Protein AF-A0A6A4RFU0-F1 (afdb_monomer_lite)

Sequence (79 aa):
MRRSPVRPSTVAAGGKENALKIWDLEKPETPVFTAKNLRDDWLALRRPHWVRDLAFIPDSDKVVTCTGFHQVSSRPRGQ

Organism: Scophthalmus maximus (NCBI:txid52904)

Foldseek 3Di:
DDADPVQRQWDWDAAWQGFIFIARNVDRPDTQDGDDADQADPVNHRDTWGFDDKDDDPPDQWIWTATPVGDIDIDGVHD

Radius of gyration: 12.99 Å; chains: 1; bounding box: 36×22×30 Å

Structure (mmCIF, N/CA/C/O backbone):
data_AF-A0A6A4RFU0-F1
#
_entry.id   AF-A0A6A4RFU0-F1
#
loop_
_atom_site.group_PDB
_atom_site.id
_atom_site.type_symbol
_atom_site.label_atom_id
_atom_site.label_alt_id
_atom_site.label_comp_id
_atom_site.label_asym_id
_atom_site.label_entity_id
_atom_site.label_seq_id
_atom_site.pdbx_PDB_ins_code
_atom_site.Cartn_x
_atom_site.Cartn_y
_atom_site.Cartn_z
_atom_site.occupancy
_atom_site.B_iso_or_equiv
_atom_site.auth_seq_id
_atom_site.auth_comp_id
_atom_site.auth_asym_id
_atom_site.auth_atom_id
_atom_site.pdbx_PDB_model_num
ATOM 1 N N . MET A 1 1 ? -8.084 5.248 -3.362 1.00 92.12 1 MET A N 1
ATOM 2 C CA . MET A 1 1 ? -8.341 5.035 -1.919 1.00 92.12 1 MET A CA 1
ATOM 3 C C . MET A 1 1 ? -9.592 4.181 -1.790 1.00 92.12 1 MET A C 1
ATOM 5 O O . MET A 1 1 ? -10.502 4.383 -2.585 1.00 92.12 1 MET A O 1
ATOM 9 N N . ARG A 1 2 ? -9.647 3.242 -0.840 1.00 95.88 2 ARG A N 1
ATOM 10 C CA . ARG A 1 2 ? -10.858 2.473 -0.507 1.00 95.88 2 ARG A CA 1
ATOM 11 C C . ARG A 1 2 ? -11.040 2.389 1.004 1.00 95.88 2 ARG A C 1
ATOM 13 O O . ARG A 1 2 ? -10.054 2.346 1.734 1.00 95.88 2 ARG A O 1
ATOM 20 N N . ARG A 1 3 ? -12.292 2.306 1.452 1.00 95.12 3 ARG A N 1
ATOM 21 C CA . ARG A 1 3 ? -12.664 1.993 2.838 1.00 95.12 3 ARG A CA 1
ATOM 22 C C . ARG A 1 3 ? -12.880 0.488 2.984 1.00 95.12 3 ARG A C 1
ATOM 24 O O . ARG A 1 3 ? -13.387 -0.140 2.055 1.00 95.12 3 ARG A O 1
ATOM 31 N N . SER A 1 4 ? -12.495 -0.081 4.121 1.00 93.75 4 SER A N 1
ATOM 32 C CA . SER A 1 4 ? -12.776 -1.486 4.418 1.00 93.75 4 SER A CA 1
ATOM 33 C C . SER A 1 4 ? -14.286 -1.694 4.597 1.00 93.75 4 SER A C 1
ATOM 35 O O . SER A 1 4 ? -14.919 -0.920 5.318 1.00 93.75 4 SER A O 1
ATOM 37 N N . PRO A 1 5 ? -14.882 -2.724 3.969 1.00 91.88 5 PRO A N 1
ATOM 38 C CA . PRO A 1 5 ? -16.302 -3.025 4.139 1.00 91.88 5 PRO A CA 1
ATOM 39 C C . PRO A 1 5 ? -16.619 -3.638 5.513 1.00 91.88 5 PRO A C 1
ATOM 41 O O . PRO A 1 5 ? -17.754 -3.550 5.960 1.00 91.88 5 PRO A O 1
ATOM 44 N N . VAL A 1 6 ? -15.624 -4.230 6.189 1.00 90.56 6 VAL A N 1
ATOM 45 C CA . VAL A 1 6 ? -15.790 -4.909 7.492 1.00 90.56 6 VAL A CA 1
ATOM 46 C C . VAL A 1 6 ? -15.403 -4.004 8.668 1.00 90.56 6 VAL A C 1
ATOM 48 O O . VAL A 1 6 ? -15.928 -4.150 9.765 1.00 90.56 6 VAL A O 1
ATOM 51 N N . ARG A 1 7 ? -14.472 -3.062 8.457 1.00 90.38 7 ARG A N 1
ATOM 52 C CA . ARG A 1 7 ? -13.988 -2.125 9.488 1.00 90.38 7 ARG A CA 1
ATOM 53 C C . ARG A 1 7 ? -14.072 -0.688 8.968 1.00 90.38 7 ARG A C 1
ATOM 55 O O . ARG A 1 7 ? -13.132 -0.245 8.313 1.00 90.38 7 ARG A O 1
ATOM 62 N N . PRO A 1 8 ? -15.169 0.048 9.217 1.00 91.94 8 PRO A N 1
ATOM 63 C CA . PRO A 1 8 ? -15.394 1.364 8.612 1.00 91.94 8 PRO A CA 1
ATOM 64 C C . PRO A 1 8 ? -14.328 2.423 8.931 1.00 91.94 8 PRO A C 1
ATOM 66 O O . PRO A 1 8 ? -14.106 3.308 8.105 1.00 91.94 8 PRO A O 1
ATOM 69 N N . SER A 1 9 ? -13.645 2.321 10.077 1.00 94.88 9 SER A N 1
ATOM 70 C CA . SER A 1 9 ? -12.514 3.186 10.444 1.00 94.88 9 SER A CA 1
ATOM 71 C C . SER A 1 9 ? -11.235 2.871 9.664 1.00 94.88 9 SER A C 1
ATOM 73 O O . SER A 1 9 ? -10.309 3.670 9.653 1.00 94.88 9 SER A O 1
ATOM 75 N N . THR A 1 10 ? -11.156 1.735 8.968 1.00 94.94 10 THR A N 1
ATOM 76 C CA . THR A 1 10 ? -9.965 1.344 8.214 1.00 94.94 10 THR A CA 1
ATOM 77 C C . THR A 1 10 ? -10.045 1.810 6.763 1.00 94.94 10 THR A C 1
ATOM 79 O O . THR A 1 10 ? -10.958 1.437 6.017 1.00 94.94 10 THR A O 1
ATOM 82 N N . VAL A 1 11 ? -9.032 2.551 6.314 1.00 96.44 11 VAL A N 1
ATOM 83 C CA . VAL A 1 11 ? -8.896 2.991 4.917 1.00 96.44 11 VAL A CA 1
ATOM 84 C C . VAL A 1 11 ? -7.553 2.581 4.328 1.00 96.44 11 VAL A C 1
ATOM 86 O O . VAL A 1 11 ? -6.524 2.599 4.994 1.00 96.44 11 VAL A O 1
ATOM 89 N N . ALA A 1 12 ? -7.557 2.218 3.050 1.00 96.69 12 ALA A N 1
ATOM 90 C CA . ALA A 1 12 ? -6.362 1.891 2.287 1.00 96.69 12 ALA A CA 1
ATOM 91 C C . ALA A 1 12 ? -6.156 2.903 1.154 1.00 96.69 12 ALA A C 1
ATOM 93 O O . ALA A 1 12 ? -7.079 3.238 0.399 1.00 96.69 12 ALA A O 1
ATOM 94 N N . ALA A 1 13 ? -4.924 3.378 1.007 1.00 96.38 13 ALA A N 1
ATOM 95 C CA . ALA A 1 13 ? -4.532 4.342 -0.011 1.00 96.38 13 ALA A CA 1
ATOM 96 C C . ALA A 1 13 ? -3.181 3.969 -0.628 1.00 96.38 13 ALA A C 1
ATOM 98 O O . ALA A 1 13 ? -2.352 3.320 -0.004 1.00 96.38 13 ALA A O 1
ATOM 99 N N . GLY A 1 14 ? -2.969 4.387 -1.869 1.00 95.81 14 GLY A N 1
ATOM 100 C CA . GLY A 1 14 ? -1.733 4.202 -2.620 1.00 95.81 14 GLY A CA 1
ATOM 101 C C . GLY A 1 14 ? -1.813 5.006 -3.914 1.00 95.81 14 GLY A C 1
ATOM 102 O O . GLY A 1 14 ? -2.893 5.467 -4.293 1.00 95.81 14 GLY A O 1
ATOM 103 N N . GLY A 1 15 ? -0.682 5.200 -4.582 1.00 96.00 15 GLY A N 1
ATOM 104 C CA . GLY A 1 15 ? -0.603 6.007 -5.794 1.00 96.00 15 GLY A CA 1
ATOM 105 C C . GLY A 1 15 ? 0.725 5.852 -6.524 1.00 96.00 15 GLY A C 1
ATOM 106 O O . GLY A 1 15 ? 1.428 4.857 -6.348 1.00 96.00 15 GLY A O 1
ATOM 107 N N . LYS A 1 16 ? 1.050 6.832 -7.377 1.00 95.44 16 LYS A N 1
ATOM 108 C CA . LYS A 1 16 ? 2.349 6.906 -8.060 1.00 95.44 16 LYS A CA 1
ATOM 109 C C . LYS A 1 16 ? 3.416 7.221 -7.027 1.00 95.44 16 LYS A C 1
ATOM 111 O O . LYS A 1 16 ? 3.274 8.218 -6.329 1.00 95.44 16 LYS A O 1
ATOM 116 N N . GLU A 1 17 ? 4.432 6.373 -6.916 1.00 91.81 17 GLU A N 1
ATOM 117 C CA . GLU A 1 17 ? 5.512 6.511 -5.931 1.00 91.81 17 GLU A CA 1
ATOM 118 C C . GLU A 1 17 ? 5.029 6.649 -4.473 1.00 91.81 17 GLU A C 1
ATOM 120 O O . GLU A 1 17 ? 5.759 7.098 -3.592 1.00 91.81 17 GLU A O 1
ATOM 125 N N . ASN A 1 18 ? 3.793 6.218 -4.210 1.00 92.88 18 ASN A N 1
ATOM 126 C CA . ASN A 1 18 ? 3.223 6.114 -2.880 1.00 92.88 18 ASN A CA 1
ATOM 127 C C . ASN A 1 18 ? 2.703 4.691 -2.699 1.00 92.88 18 ASN A C 1
ATOM 129 O O . ASN A 1 18 ? 1.693 4.297 -3.295 1.00 92.88 18 ASN A O 1
ATOM 133 N N . ALA A 1 19 ? 3.425 3.909 -1.903 1.00 93.00 19 ALA A N 1
ATOM 134 C CA . ALA A 1 19 ? 3.094 2.521 -1.640 1.00 93.00 19 ALA A CA 1
ATOM 135 C C . ALA A 1 19 ? 1.715 2.381 -0.978 1.00 93.00 19 ALA A C 1
ATOM 137 O O . ALA A 1 19 ? 1.152 3.339 -0.445 1.00 93.00 19 ALA A O 1
ATOM 138 N N . LEU A 1 20 ? 1.174 1.161 -1.000 1.00 95.25 20 LEU A N 1
ATOM 139 C CA . LEU A 1 20 ? -0.035 0.842 -0.248 1.00 95.25 20 LEU A CA 1
ATOM 140 C C . LEU A 1 20 ? 0.196 1.142 1.240 1.00 95.25 20 LEU A C 1
ATOM 142 O O . LEU A 1 20 ? 1.068 0.542 1.866 1.00 95.25 20 LEU A O 1
ATOM 146 N N . LYS A 1 21 ? -0.624 2.030 1.793 1.00 96.12 21 LYS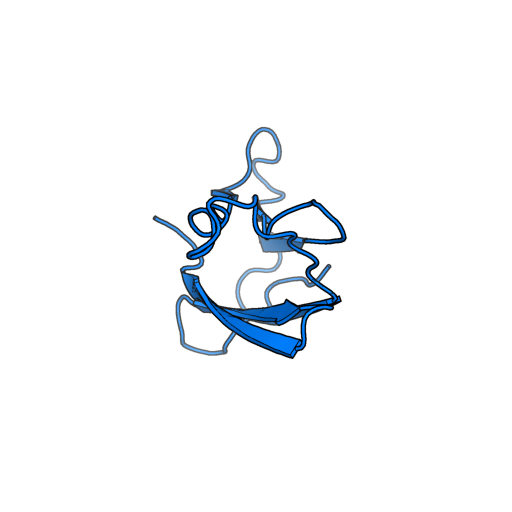 A N 1
ATOM 147 C CA . LYS A 1 21 ? -0.731 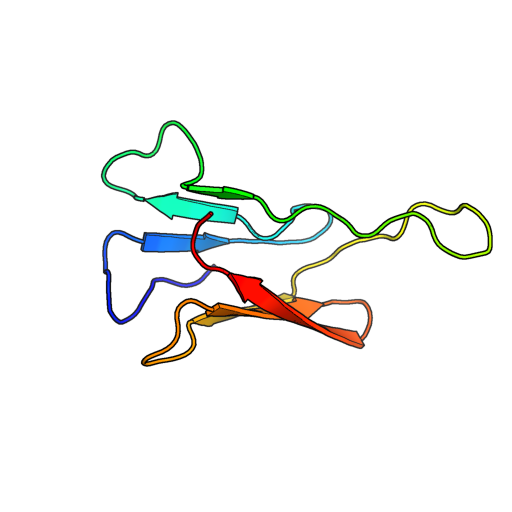2.308 3.222 1.00 96.12 21 LYS A CA 1
ATOM 148 C C . LYS A 1 21 ? -2.138 1.987 3.698 1.00 96.12 21 LYS A C 1
ATOM 150 O O . LYS A 1 21 ? -3.107 2.271 2.989 1.00 96.12 21 LYS A O 1
ATOM 155 N N . ILE A 1 22 ? -2.237 1.420 4.891 1.00 96.00 22 ILE A N 1
ATOM 156 C CA . ILE A 1 22 ? -3.502 1.172 5.582 1.00 96.00 22 ILE A CA 1
ATOM 157 C C . ILE A 1 22 ? -3.500 2.018 6.843 1.00 96.00 22 ILE A C 1
ATOM 159 O O . ILE A 1 22 ? -2.514 2.035 7.575 1.00 96.00 22 ILE A O 1
ATOM 163 N N . TRP A 1 23 ? -4.598 2.720 7.065 1.00 96.38 23 TRP A N 1
ATOM 164 C CA . TRP A 1 23 ? -4.785 3.651 8.164 1.00 96.38 23 TRP A CA 1
ATOM 165 C C . TRP A 1 23 ? -5.985 3.226 8.989 1.00 96.38 23 TRP A C 1
ATOM 167 O O . TRP A 1 23 ? -6.992 2.786 8.428 1.00 96.38 23 TRP A O 1
ATOM 177 N N . ASP A 1 24 ? -5.867 3.402 10.297 1.00 95.75 24 ASP A N 1
ATOM 178 C CA . ASP A 1 24 ? -6.994 3.421 11.213 1.00 95.75 24 ASP A CA 1
ATOM 179 C C . ASP A 1 24 ? -7.340 4.885 11.486 1.00 95.75 24 ASP A C 1
ATOM 181 O O . ASP A 1 24 ? -6.510 5.646 11.974 1.00 95.75 24 ASP A O 1
ATOM 185 N N . LEU A 1 25 ? -8.545 5.303 11.110 1.00 95.62 25 LEU A N 1
ATOM 186 C CA . LEU A 1 25 ? -8.999 6.682 11.271 1.00 95.62 25 LEU A CA 1
ATOM 187 C C . LEU A 1 25 ? -9.243 7.055 12.738 1.00 95.62 25 LEU A C 1
ATOM 189 O O . LEU A 1 25 ? -9.322 8.241 13.040 1.00 95.62 25 LEU A O 1
ATOM 193 N N . GLU A 1 26 ? -9.334 6.076 13.641 1.00 96.12 26 GLU A N 1
ATOM 194 C CA . GLU A 1 26 ? -9.386 6.325 15.087 1.00 96.12 26 GLU A CA 1
ATOM 195 C C . GLU A 1 26 ? -8.001 6.658 15.668 1.00 96.12 26 GLU A C 1
ATOM 197 O O . GLU A 1 26 ? -7.917 7.276 16.727 1.00 96.12 26 GLU A O 1
ATOM 202 N N . LYS A 1 27 ? -6.919 6.264 14.978 1.00 94.81 27 LYS A N 1
ATOM 203 C CA . LYS A 1 27 ? -5.512 6.488 15.362 1.00 94.81 27 LYS A CA 1
ATOM 204 C C . LYS A 1 27 ? -4.687 6.929 14.143 1.00 94.81 27 LYS A C 1
ATOM 206 O O . LYS A 1 27 ? -3.890 6.150 13.607 1.00 94.81 27 LYS A O 1
ATOM 211 N N . PRO A 1 28 ? -4.924 8.149 13.629 1.00 93.81 28 PRO A N 1
ATOM 212 C CA . PRO A 1 28 ? -4.434 8.578 12.322 1.00 93.81 28 PRO A CA 1
ATOM 213 C C . PRO A 1 28 ? -2.952 8.982 12.302 1.00 93.81 28 PRO A C 1
ATOM 215 O O . PRO A 1 28 ? -2.444 9.350 11.244 1.00 93.81 28 PRO A O 1
ATOM 218 N N . GLU A 1 29 ? -2.244 8.953 13.432 1.00 96.00 29 GLU A N 1
ATOM 219 C CA . GLU A 1 29 ? -0.872 9.458 13.558 1.00 96.00 29 GLU A CA 1
ATOM 220 C C . GLU A 1 29 ? 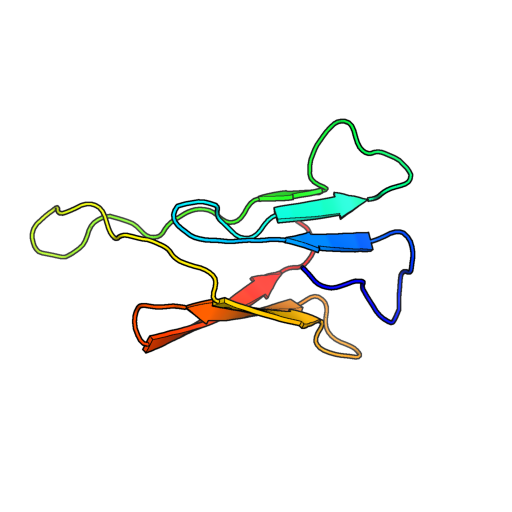0.123 8.634 12.738 1.00 96.00 29 GLU A C 1
ATOM 222 O O . GLU A 1 29 ? 1.079 9.170 12.174 1.00 96.00 29 GLU A O 1
ATOM 227 N N . THR A 1 30 ? -0.101 7.320 12.657 1.00 95.00 30 THR A N 1
ATOM 228 C CA . THR A 1 30 ? 0.757 6.407 11.901 1.00 95.00 30 THR A CA 1
ATOM 229 C C . THR A 1 30 ? -0.073 5.387 11.130 1.00 95.00 30 THR A C 1
ATOM 231 O O . THR A 1 30 ? -1.112 4.932 11.609 1.00 95.00 30 THR A O 1
ATOM 234 N N . PRO A 1 31 ? 0.361 4.999 9.920 1.00 95.12 31 PRO A N 1
ATOM 235 C CA . PRO A 1 31 ? -0.317 3.946 9.189 1.00 95.12 31 PRO A CA 1
ATOM 236 C C . PRO A 1 31 ? -0.127 2.611 9.915 1.00 95.12 31 PRO A C 1
ATOM 238 O O . PRO A 1 31 ? 0.998 2.220 10.222 1.00 95.12 31 PRO A O 1
ATOM 241 N N . VAL A 1 32 ? -1.221 1.869 10.083 1.00 94.50 32 VAL A N 1
ATOM 242 C CA . VAL A 1 32 ? -1.235 0.489 10.600 1.00 94.50 32 VAL A CA 1
ATOM 243 C C . VAL A 1 32 ? -0.359 -0.429 9.748 1.00 94.50 32 VAL A C 1
ATOM 245 O O . VAL A 1 32 ? 0.225 -1.388 10.238 1.00 94.50 32 VAL A O 1
ATOM 248 N N . PHE A 1 33 ? -0.256 -0.141 8.450 1.00 94.62 33 PHE A N 1
ATOM 249 C CA . PHE A 1 33 ? 0.600 -0.889 7.542 1.00 94.62 33 PHE A CA 1
ATOM 250 C C . PHE A 1 33 ? 1.147 0.014 6.443 1.00 94.62 33 PHE A C 1
ATOM 252 O O . PHE A 1 33 ? 0.415 0.814 5.861 1.00 94.62 33 PHE A O 1
ATOM 259 N N . THR A 1 34 ? 2.424 -0.168 6.104 1.00 94.62 34 THR A N 1
ATOM 260 C CA . THR A 1 34 ? 3.044 0.416 4.909 1.00 94.62 34 THR A CA 1
ATOM 261 C C . THR A 1 34 ? 3.729 -0.682 4.107 1.00 94.62 34 THR A C 1
ATOM 263 O O . THR A 1 34 ? 4.649 -1.349 4.583 1.00 94.62 34 THR A O 1
ATOM 266 N N . ALA A 1 35 ? 3.298 -0.866 2.861 1.00 92.44 35 ALA A N 1
ATOM 267 C CA . ALA A 1 35 ? 3.890 -1.842 1.967 1.00 92.44 35 ALA A CA 1
ATOM 268 C C . ALA A 1 35 ? 5.324 -1.441 1.606 1.00 92.44 35 ALA A C 1
ATOM 270 O O . ALA A 1 35 ? 5.579 -0.333 1.136 1.00 92.44 35 ALA A O 1
ATOM 271 N N . LYS A 1 36 ? 6.260 -2.380 1.756 1.00 88.88 36 LYS A N 1
ATOM 272 C CA . LYS A 1 36 ? 7.626 -2.211 1.254 1.00 88.88 36 LYS A CA 1
ATOM 273 C C . LYS A 1 36 ? 7.652 -2.392 -0.263 1.00 88.88 36 LYS A C 1
ATOM 275 O O . LYS A 1 36 ? 6.944 -3.262 -0.801 1.00 88.88 36 LYS A O 1
ATOM 280 N N . ASN A 1 37 ? 8.466 -1.573 -0.929 1.00 85.06 37 ASN A N 1
ATOM 281 C CA . ASN A 1 37 ? 8.764 -1.764 -2.342 1.00 85.06 37 ASN A CA 1
ATOM 282 C C . ASN A 1 37 ? 9.542 -3.073 -2.537 1.00 85.06 37 ASN A C 1
ATOM 284 O O . ASN A 1 37 ? 10.176 -3.579 -1.607 1.00 85.06 37 ASN A O 1
ATOM 288 N N . LEU A 1 38 ? 9.461 -3.633 -3.739 1.00 84.44 38 LEU A N 1
ATOM 289 C CA . LEU A 1 38 ? 10.294 -4.771 -4.103 1.00 84.44 38 LEU A CA 1
ATOM 290 C C . LEU A 1 38 ? 11.756 -4.330 -4.190 1.00 84.44 38 LEU A C 1
ATOM 292 O O . LEU A 1 38 ? 12.046 -3.149 -4.378 1.00 84.44 38 LEU A O 1
ATOM 296 N N . ARG A 1 39 ? 12.661 -5.303 -4.049 1.00 87.81 39 ARG A N 1
ATOM 297 C CA . ARG A 1 39 ? 14.081 -5.091 -4.330 1.00 87.81 39 ARG A CA 1
ATOM 298 C C . ARG A 1 39 ? 14.261 -4.625 -5.772 1.00 87.81 39 ARG A C 1
ATOM 300 O O . ARG A 1 39 ? 13.394 -4.883 -6.618 1.00 87.81 39 ARG A O 1
ATOM 307 N N . ASP 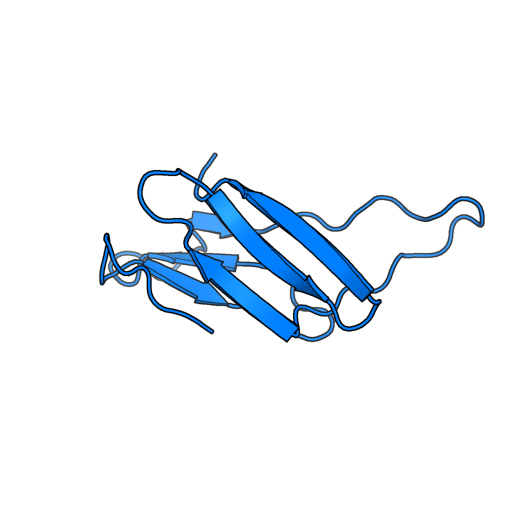A 1 40 ? 15.393 -3.979 -6.007 1.00 93.12 40 ASP A N 1
ATOM 308 C CA . ASP A 1 40 ? 15.850 -3.608 -7.339 1.00 93.12 40 ASP A CA 1
ATOM 309 C C . ASP A 1 40 ? 15.826 -4.824 -8.270 1.00 93.12 40 ASP A C 1
ATOM 311 O O . ASP A 1 40 ? 15.867 -5.981 -7.830 1.00 93.12 40 ASP A O 1
ATOM 315 N N . ASP A 1 41 ? 15.654 -4.560 -9.559 1.00 89.62 41 ASP A N 1
ATOM 316 C CA . ASP A 1 41 ? 15.604 -5.625 -10.549 1.00 89.62 41 ASP A CA 1
ATOM 317 C C . ASP A 1 41 ? 16.995 -6.214 -10.839 1.00 89.62 41 ASP A C 1
ATOM 319 O O . ASP A 1 41 ? 18.000 -5.892 -10.205 1.00 89.62 41 ASP A O 1
ATOM 323 N N . TRP A 1 42 ? 17.052 -7.133 -11.799 1.00 93.88 42 TRP A N 1
ATOM 324 C CA . TRP A 1 42 ? 18.280 -7.823 -12.186 1.00 93.88 42 TRP A CA 1
ATOM 325 C C . TRP A 1 42 ? 19.336 -6.897 -12.819 1.00 93.88 42 TRP A C 1
ATOM 327 O O . TRP A 1 42 ? 20.492 -7.299 -12.919 1.00 93.88 42 TRP A O 1
ATOM 337 N N . LEU A 1 43 ? 18.963 -5.673 -13.214 1.00 96.06 43 LEU A N 1
ATOM 338 C CA . LEU A 1 43 ? 19.874 -4.619 -13.672 1.00 96.06 43 LEU A CA 1
ATOM 339 C C . LEU A 1 43 ? 20.303 -3.684 -12.530 1.00 96.06 43 LEU A C 1
ATOM 341 O O . LEU A 1 43 ? 20.940 -2.665 -12.786 1.00 96.06 43 LEU A O 1
ATOM 345 N N . ALA A 1 44 ? 19.947 -4.010 -11.282 1.00 93.56 44 ALA A N 1
ATOM 346 C CA . ALA A 1 44 ? 20.113 -3.150 -10.114 1.00 93.56 44 ALA A CA 1
ATOM 347 C C . ALA A 1 44 ? 19.411 -1.785 -10.261 1.00 93.56 44 ALA A C 1
ATOM 349 O O . ALA A 1 44 ? 19.847 -0.783 -9.694 1.00 93.56 44 ALA A O 1
ATOM 350 N N . LEU A 1 45 ? 18.306 -1.732 -11.015 1.00 92.88 45 LEU A N 1
ATOM 351 C CA . LEU A 1 45 ? 17.490 -0.530 -11.129 1.00 92.88 45 LEU A CA 1
ATOM 352 C C . LEU A 1 45 ? 16.352 -0.551 -10.109 1.00 92.88 45 LEU A C 1
ATOM 354 O O . LEU A 1 45 ? 15.659 -1.560 -9.919 1.00 92.88 45 LEU A O 1
ATOM 358 N N . ARG A 1 46 ? 16.111 0.609 -9.483 1.00 90.69 46 ARG A N 1
ATOM 359 C CA . ARG A 1 46 ? 14.979 0.801 -8.574 1.00 90.69 46 ARG A CA 1
ATOM 360 C C . ARG A 1 46 ? 13.676 0.549 -9.315 1.00 90.69 46 ARG A C 1
ATOM 362 O O . ARG A 1 46 ? 13.314 1.280 -10.237 1.00 90.69 46 ARG A O 1
ATOM 369 N N . ARG A 1 47 ? 12.912 -0.429 -8.835 1.00 89.50 47 ARG A N 1
ATOM 370 C CA . ARG A 1 47 ? 11.605 -0.748 -9.411 1.00 89.50 47 ARG A CA 1
ATOM 371 C C . ARG A 1 47 ? 10.605 0.365 -9.080 1.00 89.50 47 ARG A C 1
ATOM 373 O O . ARG A 1 47 ? 10.374 0.626 -7.893 1.00 89.50 47 ARG A O 1
ATOM 380 N N . PRO A 1 48 ? 9.996 1.022 -10.081 1.00 89.44 48 PRO A N 1
ATOM 381 C CA . PRO A 1 48 ? 8.971 2.019 -9.821 1.00 89.44 48 PRO A CA 1
ATOM 382 C C . PRO A 1 48 ? 7.716 1.337 -9.270 1.00 89.44 48 PRO A C 1
ATOM 384 O O . PRO A 1 48 ? 7.447 0.166 -9.553 1.00 89.44 48 PRO A O 1
ATOM 387 N N . HIS A 1 49 ? 6.925 2.067 -8.487 1.00 89.19 49 HIS A N 1
ATOM 388 C CA . HIS A 1 49 ? 5.675 1.536 -7.952 1.00 89.19 49 HIS A CA 1
ATOM 389 C C . HIS A 1 49 ? 4.541 2.525 -8.159 1.00 89.19 49 HIS A C 1
ATOM 391 O O . HIS A 1 49 ? 4.669 3.731 -7.957 1.00 89.19 49 HIS A O 1
ATOM 397 N N . TRP A 1 50 ? 3.399 2.000 -8.590 1.00 94.56 50 TRP A N 1
ATOM 398 C CA . TRP A 1 50 ? 2.261 2.838 -8.915 1.00 94.56 50 TRP A CA 1
ATOM 399 C C . TRP A 1 50 ? 0.958 2.105 -8.661 1.00 94.56 50 TRP A C 1
ATOM 401 O O . TRP A 1 50 ? 0.458 1.430 -9.551 1.00 94.56 50 TRP A O 1
ATOM 411 N N . VAL A 1 51 ? 0.383 2.249 -7.469 1.00 95.69 51 VAL A N 1
ATOM 412 C CA . VAL A 1 51 ? -0.937 1.668 -7.180 1.00 95.69 51 VAL A CA 1
ATOM 413 C C . VAL A 1 51 ? -2.001 2.416 -7.996 1.00 95.69 51 VAL A C 1
ATOM 415 O O . VAL A 1 51 ? -2.073 3.649 -7.969 1.00 95.69 51 VAL A O 1
ATOM 418 N N . ARG A 1 52 ? -2.797 1.678 -8.776 1.00 96.25 52 ARG A N 1
ATOM 419 C CA . ARG A 1 52 ? -3.885 2.219 -9.613 1.00 96.25 52 ARG A CA 1
ATOM 420 C C . ARG A 1 52 ? -5.238 1.986 -8.988 1.00 96.25 52 ARG A C 1
ATOM 422 O O . ARG A 1 52 ? -6.003 2.932 -8.843 1.00 96.25 52 ARG A O 1
ATOM 429 N N . ASP A 1 53 ? -5.465 0.764 -8.545 1.00 95.62 53 ASP A N 1
ATOM 430 C CA . ASP A 1 53 ? -6.618 0.419 -7.740 1.00 95.62 53 ASP A CA 1
ATOM 431 C C . ASP A 1 53 ? -6.220 -0.589 -6.667 1.00 95.62 53 ASP A C 1
ATOM 433 O O .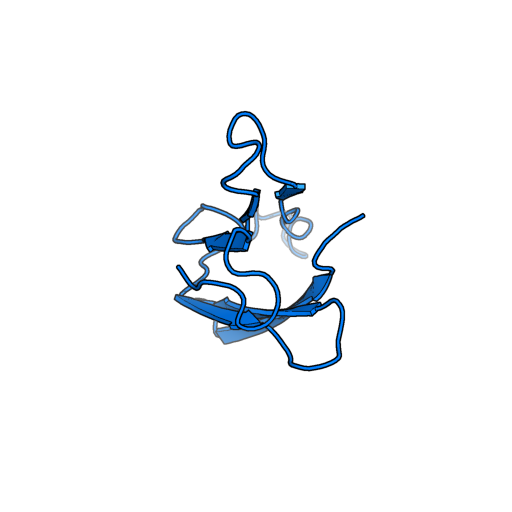 ASP A 1 53 ? -5.156 -1.219 -6.718 1.00 95.62 53 ASP A O 1
ATOM 437 N N . LEU A 1 54 ? -7.083 -0.709 -5.672 1.00 96.12 54 LEU A N 1
ATOM 438 C CA . LEU A 1 54 ? -6.947 -1.644 -4.576 1.00 96.12 54 LEU A CA 1
ATOM 439 C C . LEU A 1 54 ? -8.326 -2.120 -4.128 1.00 96.12 54 LEU A C 1
ATOM 441 O O . LEU A 1 54 ? -9.312 -1.409 -4.308 1.00 96.12 54 LEU A O 1
ATOM 445 N N . ALA A 1 55 ? -8.389 -3.293 -3.509 1.00 95.94 55 ALA A N 1
ATOM 446 C CA . ALA A 1 55 ? -9.614 -3.823 -2.926 1.00 95.94 55 ALA A CA 1
ATOM 447 C C . ALA A 1 55 ? -9.319 -4.635 -1.663 1.00 95.94 55 ALA A C 1
ATOM 449 O O . ALA A 1 55 ? -8.314 -5.344 -1.576 1.00 95.94 55 ALA A O 1
ATOM 450 N N . PHE A 1 56 ? -10.214 -4.530 -0.683 1.00 95.00 56 PHE A N 1
ATOM 451 C CA . PHE A 1 56 ? -10.223 -5.417 0.475 1.00 95.00 56 PHE A CA 1
ATOM 452 C C . PHE A 1 56 ? -10.840 -6.748 0.063 1.00 95.00 56 PHE A C 1
ATOM 454 O O . PHE A 1 56 ? -11.922 -6.759 -0.520 1.00 95.00 56 PHE A O 1
ATOM 461 N N . ILE A 1 57 ? -10.166 -7.852 0.376 1.00 92.88 57 ILE A N 1
ATOM 462 C CA . ILE A 1 57 ? -10.724 -9.183 0.140 1.00 92.88 57 ILE A CA 1
ATOM 463 C C . ILE A 1 57 ? -11.686 -9.495 1.305 1.00 92.88 57 ILE A C 1
ATOM 465 O O . ILE A 1 57 ? -11.268 -9.387 2.467 1.00 92.88 57 ILE A O 1
ATOM 469 N N . PRO A 1 58 ? -12.968 -9.816 1.038 1.00 87.88 58 PRO A N 1
ATOM 470 C CA . PRO A 1 58 ? -13.895 -10.288 2.068 1.00 87.88 58 PRO A CA 1
ATOM 471 C C . PRO A 1 58 ? -13.339 -11.532 2.767 1.00 87.88 58 PRO A C 1
ATOM 473 O O . PRO A 1 58 ? -12.625 -12.313 2.144 1.00 87.88 58 PRO A O 1
ATOM 476 N N . ASP A 1 59 ? -13.609 -11.678 4.064 1.00 87.62 59 ASP A N 1
ATOM 477 C CA . ASP A 1 59 ? -13.237 -12.857 4.870 1.00 87.62 59 ASP A CA 1
ATOM 478 C C . ASP A 1 59 ? -11.745 -13.247 4.860 1.00 87.62 59 ASP A C 1
ATOM 480 O O . ASP A 1 59 ? -11.354 -14.315 5.320 1.00 87.62 59 ASP A O 1
ATOM 484 N N . SER A 1 60 ? -10.873 -12.356 4.387 1.00 88.50 60 SER A N 1
ATOM 485 C CA . SER A 1 60 ? -9.426 -12.547 4.348 1.00 88.50 60 SER A CA 1
ATOM 486 C C . SER A 1 60 ? -8.740 -11.318 4.888 1.00 88.50 60 SER A C 1
ATOM 488 O O . SER A 1 60 ? -9.130 -10.206 4.566 1.00 88.50 60 SER A O 1
ATOM 490 N N . ASP A 1 61 ? -7.656 -11.496 5.632 1.00 87.12 61 ASP A N 1
ATOM 491 C CA . ASP A 1 61 ? -6.758 -10.454 6.123 1.00 87.12 61 ASP A CA 1
ATOM 492 C C . ASP A 1 61 ? -5.948 -9.730 5.031 1.00 87.12 61 ASP A C 1
ATOM 494 O O . ASP A 1 61 ? -4.948 -9.099 5.348 1.00 87.12 61 ASP A O 1
ATOM 498 N N . LYS A 1 62 ? -6.359 -9.771 3.759 1.00 92.19 62 LYS A N 1
ATOM 499 C CA . LYS A 1 62 ? -5.572 -9.266 2.628 1.00 92.19 62 LYS A CA 1
ATOM 500 C C . LYS A 1 62 ? -6.208 -8.069 1.923 1.00 92.19 62 LYS A C 1
ATOM 502 O O . LYS A 1 62 ? -7.425 -7.870 1.901 1.00 92.19 62 LYS A O 1
ATOM 507 N N . VAL A 1 63 ? -5.340 -7.282 1.297 1.00 94.38 63 VAL A N 1
ATOM 508 C CA . VAL A 1 63 ? -5.666 -6.260 0.298 1.00 94.38 63 VAL A CA 1
ATOM 509 C C . VAL A 1 63 ? -4.991 -6.656 -1.003 1.00 94.38 63 VAL A C 1
ATOM 511 O O . VAL A 1 63 ? -3.810 -7.004 -1.010 1.00 94.38 63 VAL A O 1
ATOM 514 N N . VAL A 1 64 ? -5.718 -6.583 -2.110 1.00 95.44 64 VAL A N 1
ATOM 515 C CA . VAL A 1 64 ? -5.146 -6.723 -3.451 1.00 95.44 64 VAL A CA 1
ATOM 516 C C . VAL A 1 64 ? -4.919 -5.345 -4.056 1.00 95.44 64 VAL A C 1
ATOM 518 O O . VAL A 1 64 ? -5.718 -4.433 -3.850 1.00 95.44 64 VAL A O 1
ATOM 521 N N . THR A 1 65 ? -3.830 -5.184 -4.800 1.00 95.31 65 THR A N 1
ATOM 522 C CA . THR A 1 65 ? -3.513 -3.968 -5.555 1.00 95.31 65 THR A CA 1
ATOM 523 C C . THR A 1 65 ? -3.210 -4.314 -7.002 1.00 95.31 65 THR A C 1
ATOM 525 O O . THR A 1 65 ? -2.470 -5.269 -7.250 1.00 95.31 65 THR A O 1
ATOM 528 N N . CYS A 1 66 ? -3.681 -3.492 -7.936 1.00 95.19 66 CYS A N 1
ATOM 529 C CA . CYS A 1 66 ? -3.181 -3.475 -9.309 1.00 95.19 66 CYS A CA 1
ATOM 530 C C . CYS A 1 66 ? -2.290 -2.248 -9.532 1.00 95.19 66 CYS A C 1
ATOM 532 O O . CYS A 1 66 ? -2.506 -1.187 -8.929 1.00 95.19 66 CYS A O 1
ATOM 534 N N . THR A 1 67 ? -1.266 -2.396 -10.372 1.00 94.06 67 THR A N 1
ATOM 535 C CA . THR A 1 67 ? -0.286 -1.335 -10.613 1.00 94.06 67 THR A CA 1
ATOM 536 C C . THR A 1 67 ? -0.312 -0.801 -12.039 1.00 94.06 67 THR A C 1
ATOM 538 O O . THR A 1 67 ? -0.741 -1.477 -12.970 1.00 94.06 67 THR A O 1
ATOM 541 N N . GLY A 1 68 ? 0.222 0.409 -12.223 1.00 93.81 68 GLY A N 1
ATOM 542 C CA . GLY A 1 68 ? 0.458 1.002 -13.544 1.00 93.81 68 GLY A CA 1
ATOM 543 C C . GLY A 1 68 ? 1.521 0.266 -14.370 1.00 93.81 68 GLY A C 1
ATOM 544 O O . GLY A 1 68 ? 1.753 0.637 -15.510 1.00 93.81 68 GLY A O 1
ATOM 545 N N . PHE A 1 69 ? 2.147 -0.769 -13.804 1.00 92.62 69 PHE A N 1
ATOM 546 C CA . PHE A 1 69 ? 3.172 -1.602 -14.436 1.00 92.62 69 PHE A CA 1
ATOM 547 C C . PHE A 1 69 ? 2.682 -3.038 -14.669 1.00 92.62 69 PHE A C 1
ATOM 549 O O . PHE A 1 69 ? 3.480 -3.969 -14.698 1.00 92.62 69 PHE A O 1
ATOM 556 N N . HIS A 1 70 ? 1.363 -3.216 -14.796 1.00 91.56 70 HIS A N 1
ATOM 557 C CA . HIS A 1 70 ? 0.713 -4.475 -15.183 1.00 91.56 70 HIS A CA 1
ATOM 558 C C . HIS A 1 70 ? 0.946 -5.614 -14.177 1.00 91.56 70 HIS A C 1
ATOM 560 O O . HIS A 1 70 ? 1.004 -6.787 -14.537 1.00 91.56 70 HIS A O 1
ATOM 566 N N . GLN A 1 71 ? 1.081 -5.271 -12.893 1.00 91.44 71 GLN A N 1
ATOM 567 C CA . GLN A 1 71 ? 1.248 -6.240 -11.812 1.00 91.44 71 GLN A CA 1
ATOM 568 C C . GLN A 1 71 ? 0.010 -6.269 -10.923 1.00 91.44 71 GLN A C 1
ATOM 570 O O . GLN A 1 71 ? -0.576 -5.227 -10.615 1.00 91.44 71 GLN A O 1
ATOM 575 N N . VAL A 1 72 ? -0.328 -7.465 -10.446 1.00 92.81 72 VAL A N 1
ATOM 576 C CA . VAL A 1 72 ? -1.317 -7.685 -9.389 1.00 92.81 72 VAL A CA 1
ATOM 577 C C . VAL A 1 72 ? -0.599 -8.311 -8.201 1.00 92.81 72 VAL A C 1
ATOM 579 O O . VAL A 1 72 ? 0.143 -9.277 -8.359 1.00 92.81 72 VAL A O 1
ATOM 582 N N . SER A 1 73 ? -0.784 -7.747 -7.007 1.00 90.56 73 SER A N 1
ATOM 583 C CA . SER A 1 73 ? -0.170 -8.275 -5.784 1.00 90.56 73 SER A CA 1
ATOM 584 C C . SER A 1 73 ? -1.137 -8.231 -4.611 1.00 90.56 73 SER A C 1
ATOM 586 O O . SER A 1 73 ? -1.847 -7.240 -4.442 1.00 90.56 73 SER A O 1
ATOM 588 N N . SER A 1 74 ? -1.132 -9.271 -3.778 1.00 91.31 74 SER A N 1
ATOM 589 C CA . SER A 1 74 ? -1.833 -9.288 -2.492 1.00 91.31 74 SER A CA 1
ATOM 590 C C . SER A 1 74 ? -0.878 -8.963 -1.342 1.00 91.31 74 SER A C 1
ATOM 592 O O . SER A 1 74 ? 0.237 -9.485 -1.307 1.00 91.31 74 SER A O 1
ATOM 594 N N . ARG A 1 75 ? -1.318 -8.148 -0.383 1.00 87.50 75 A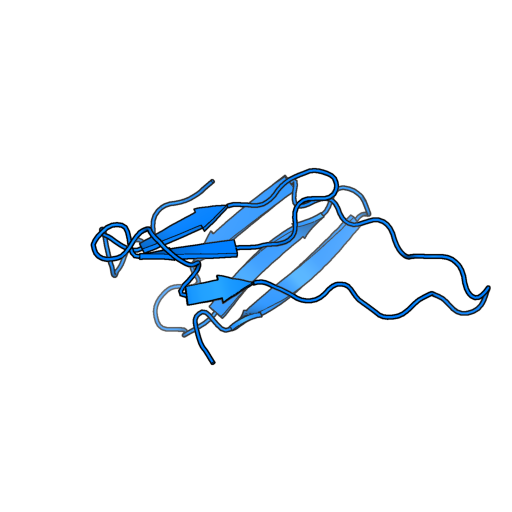RG A N 1
ATOM 595 C CA . ARG A 1 75 ? -0.583 -7.782 0.839 1.00 87.50 75 ARG A CA 1
ATOM 596 C C . ARG A 1 75 ? -1.452 -8.036 2.080 1.00 87.50 75 ARG A C 1
ATOM 598 O O . ARG A 1 75 ? -2.671 -7.903 1.969 1.00 87.50 75 ARG A O 1
ATOM 605 N N . PRO A 1 76 ? -0.867 -8.380 3.239 1.00 85.25 76 PRO A N 1
ATOM 606 C CA . PRO A 1 76 ? -1.616 -8.474 4.491 1.00 85.25 76 PRO A CA 1
ATOM 607 C C . PRO A 1 76 ? -2.115 -7.093 4.946 1.00 85.25 76 PRO A C 1
ATOM 609 O O . PRO A 1 76 ? -1.537 -6.063 4.596 1.00 85.25 76 PRO A O 1
ATOM 612 N N . ARG A 1 77 ? -3.205 -7.079 5.719 1.00 73.25 77 ARG A N 1
ATOM 613 C CA . ARG A 1 77 ? -3.844 -5.880 6.288 1.00 73.25 77 ARG A CA 1
ATOM 614 C C . ARG A 1 77 ? -3.166 -5.387 7.566 1.00 73.25 77 ARG A C 1
ATOM 616 O O . ARG A 1 77 ? -3.367 -4.234 7.928 1.00 73.25 77 ARG A O 1
ATOM 623 N N . GLY A 1 78 ? -2.374 -6.236 8.213 1.00 67.31 78 GLY A N 1
ATOM 624 C CA . GLY A 1 78 ? -1.583 -5.917 9.395 1.00 67.31 78 GLY A CA 1
ATOM 625 C C . GLY A 1 78 ? -0.439 -6.913 9.558 1.00 67.31 78 GLY A C 1
ATOM 626 O O . GLY A 1 78 ? -0.557 -8.066 9.137 1.00 67.31 78 GLY A O 1
ATOM 627 N N . GLN A 1 79 ? 0.668 -6.442 10.122 1.00 50.06 79 GLN A N 1
ATOM 628 C CA . GLN A 1 79 ? 1.698 -7.260 10.753 1.00 50.06 79 GLN A CA 1
ATOM 629 C C . GLN A 1 79 ? 2.042 -6.592 12.077 1.00 50.06 79 GLN A C 1
ATOM 631 O O . GLN A 1 79 ? 2.157 -5.346 12.058 1.00 50.06 79 GLN A O 1
#

Secondary structure (DSSP, 8-state):
-EE-SS-TTEEEEEEBTEEEEEEETTSTTS-SEEPPPPPP-TTSPPPP-BEEEEEEPTTSSEEEEEETTS-EEEEES--

pLDDT: mean 91.89, std 6.67, range [50.06, 96.69]

InterPro domains:
  IPR015943 WD40/YVTN repeat-like-containing domain superfamily [G3DSA:2.130.10.10] (1-73)
  IPR036322 WD40-repeat-containing domain superfamily [SSF50978] (4-68)
  IPR037379 WDR74/Nsa1 [PTHR16038] (5-72)